Protein AF-A0A8H3XFZ8-F1 (afdb_monomer_lite)

Foldseek 3Di:
DVCCVQVVQDVPSLFVAFPVQWDQDPQQKTWGFAQDDPPPPDDDPPPSRTDIGIGDHDDPPDPDDSNVQVVLVVPDDPPDPDRTSDDDPPPVCPDPDD

Secondary structure (DSSP, 8-state):
-HHHHHS-PPTTGGGG-BGGGEEE-TTS-EEEEE---TT-TT--GGG--PEEEEEPPPPTTS--HHHHHHHHHHTS-TT----BSSPPP-TT------

Radius of gyration: 16.36 Å; chains: 1; bounding box: 46×25×48 Å

Organism: Gigaspora margarita (NCBI:txid4874)

pLDDT: mean 78.81, std 15.23, range [38.22, 95.0]

Sequence (98 aa):
MWCCLLFQPRGGEYYSIKISQFVFTSDGRLRFTKYSQKNDQNSIESDNTGLIIPVPPDFADFQSPIHNFKLYISKRSDDCQSPYLHLRINNKSAYKFF

Structure (mmCIF, N/CA/C/O backbone):
data_AF-A0A8H3XFZ8-F1
#
_entry.id   AF-A0A8H3XFZ8-F1
#
loop_
_atom_site.group_PDB
_atom_site.id
_atom_site.type_symbol
_atom_site.label_atom_id
_atom_site.label_alt_id
_atom_site.label_comp_id
_atom_site.label_asym_id
_atom_site.label_entity_id
_atom_site.label_seq_id
_atom_site.pdbx_PDB_ins_code
_atom_site.Cartn_x
_atom_site.Cartn_y
_atom_site.Cartn_z
_atom_site.occupancy
_atom_site.B_iso_or_equiv
_atom_site.auth_seq_id
_atom_site.auth_comp_id
_atom_site.auth_asym_id
_atom_site.auth_atom_id
_atom_site.pdbx_PDB_model_num
ATOM 1 N N . MET A 1 1 ? -1.066 12.717 -2.308 1.00 63.66 1 MET A N 1
ATOM 2 C CA . MET A 1 1 ? -0.387 13.501 -1.251 1.00 63.66 1 MET A CA 1
ATOM 3 C C . MET A 1 1 ? 0.166 12.615 -0.133 1.00 63.66 1 MET A C 1
ATOM 5 O O . MET A 1 1 ? 1.353 12.714 0.138 1.00 63.66 1 MET A O 1
ATOM 9 N N . TRP A 1 2 ? -0.625 11.702 0.452 1.00 87.44 2 TRP A N 1
ATOM 10 C CA . TRP A 1 2 ? -0.195 10.847 1.577 1.00 87.44 2 TRP A CA 1
ATOM 11 C C . TRP A 1 2 ? 1.108 10.064 1.368 1.00 87.44 2 TRP A C 1
ATOM 13 O O . TRP A 1 2 ? 1.941 10.050 2.267 1.00 87.44 2 TRP A O 1
ATOM 23 N N . CYS A 1 3 ? 1.342 9.477 0.188 1.00 85.81 3 CYS A N 1
ATOM 24 C CA . CYS A 1 3 ? 2.580 8.728 -0.068 1.00 85.81 3 CYS A CA 1
ATOM 25 C C . CYS A 1 3 ? 3.847 9.572 0.118 1.00 85.81 3 CYS A C 1
ATOM 27 O O . CYS A 1 3 ? 4.840 9.068 0.630 1.00 85.81 3 CYS A O 1
ATOM 29 N N . CYS A 1 4 ? 3.812 10.851 -0.275 1.00 83.69 4 CYS A N 1
ATOM 30 C CA . CYS A 1 4 ? 4.962 11.745 -0.149 1.00 83.69 4 CYS A CA 1
ATOM 31 C C . CYS A 1 4 ? 5.257 12.092 1.313 1.00 83.69 4 CYS A C 1
ATOM 33 O O . CYS A 1 4 ? 6.418 12.215 1.685 1.00 83.69 4 CYS A O 1
ATOM 35 N N . LEU A 1 5 ? 4.208 12.218 2.130 1.00 86.50 5 LEU A N 1
ATOM 36 C CA . LEU A 1 5 ? 4.317 12.545 3.552 1.00 86.50 5 LEU A CA 1
ATOM 37 C C . LEU A 1 5 ? 4.762 11.339 4.387 1.00 86.50 5 LEU A C 1
ATOM 39 O O . LEU A 1 5 ? 5.534 11.496 5.324 1.00 86.50 5 LEU A O 1
ATOM 43 N N . LEU A 1 6 ? 4.278 10.141 4.049 1.00 89.31 6 LEU A N 1
ATOM 44 C CA . LEU A 1 6 ? 4.442 8.954 4.890 1.00 89.31 6 LEU A CA 1
ATOM 45 C C . LEU A 1 6 ? 5.629 8.078 4.486 1.00 89.31 6 LEU A C 1
ATOM 47 O O . LEU A 1 6 ? 6.305 7.532 5.350 1.00 89.31 6 LEU A O 1
ATOM 51 N N . PHE A 1 7 ? 5.890 7.918 3.186 1.00 87.94 7 PHE A N 1
ATOM 52 C CA . PHE A 1 7 ? 6.824 6.892 2.695 1.00 87.94 7 PHE A CA 1
ATOM 53 C C . PHE A 1 7 ? 8.179 7.448 2.257 1.00 87.94 7 PHE A C 1
ATOM 55 O O . PHE A 1 7 ? 9.058 6.687 1.849 1.00 87.94 7 PHE A O 1
ATOM 62 N N . GLN A 1 8 ? 8.342 8.773 2.324 1.00 84.38 8 GLN A N 1
ATOM 63 C CA . GLN A 1 8 ? 9.566 9.482 1.950 1.00 84.38 8 GLN A CA 1
ATOM 64 C C . GLN A 1 8 ? 10.119 9.031 0.575 1.00 84.38 8 GLN A C 1
ATOM 66 O O . GLN A 1 8 ? 11.287 8.632 0.478 1.00 84.38 8 GLN A O 1
ATOM 71 N N . PRO A 1 9 ? 9.298 8.999 -0.496 1.00 82.75 9 PRO A N 1
ATOM 72 C CA . PRO A 1 9 ? 9.785 8.655 -1.826 1.00 82.75 9 PRO A CA 1
ATOM 73 C C . PRO A 1 9 ? 10.735 9.751 -2.326 1.00 82.75 9 PRO A C 1
ATOM 75 O O . PRO A 1 9 ? 10.416 10.939 -2.256 1.00 82.75 9 PRO A O 1
ATOM 78 N N . ARG A 1 10 ? 11.901 9.371 -2.854 1.00 79.75 10 ARG A N 1
ATOM 79 C CA . ARG A 1 10 ? 12.796 10.305 -3.557 1.00 79.75 10 ARG A CA 1
ATOM 80 C C . ARG A 1 10 ? 12.288 10.556 -4.980 1.00 79.75 10 ARG A C 1
ATOM 82 O O . ARG A 1 10 ? 11.412 9.848 -5.477 1.00 79.75 10 ARG A O 1
ATOM 89 N N . GLY A 1 11 ? 12.829 11.581 -5.643 1.00 73.00 11 GLY A N 1
ATOM 90 C CA . GLY A 1 11 ? 12.425 11.960 -7.001 1.00 73.00 11 GLY A CA 1
ATOM 91 C C . GLY A 1 11 ? 12.410 10.759 -7.955 1.00 73.00 11 GLY A C 1
ATOM 92 O O . GLY A 1 11 ? 13.436 10.115 -8.152 1.00 73.00 11 GLY A O 1
ATOM 93 N N . GLY A 1 12 ? 11.233 10.444 -8.504 1.00 77.12 12 GLY A N 1
ATOM 94 C CA . GLY A 1 12 ? 11.000 9.290 -9.381 1.00 77.12 12 GLY A CA 1
ATOM 95 C C . GLY A 1 12 ? 10.476 8.029 -8.677 1.00 77.12 12 GLY A C 1
ATOM 96 O O . GLY A 1 12 ? 9.613 7.362 -9.246 1.00 77.12 12 GLY A O 1
ATOM 97 N N . GLU A 1 13 ? 10.890 7.748 -7.432 1.00 82.12 13 GLU A N 1
ATOM 98 C CA . GLU A 1 13 ? 10.454 6.562 -6.657 1.00 82.12 13 GLU A CA 1
ATOM 99 C C . GLU A 1 13 ? 8.936 6.547 -6.437 1.00 82.12 13 GLU A C 1
ATOM 101 O O . GLU A 1 13 ? 8.311 5.495 -6.375 1.00 82.12 13 GLU A O 1
ATOM 106 N N . TYR A 1 14 ? 8.320 7.728 -6.369 1.00 83.69 14 TYR A N 1
ATOM 107 C CA . TYR A 1 14 ? 6.872 7.870 -6.242 1.00 83.69 14 TYR A CA 1
ATOM 108 C C . TYR A 1 14 ? 6.106 7.102 -7.331 1.00 83.69 14 TYR A C 1
ATOM 110 O O . TYR A 1 14 ? 5.103 6.461 -7.040 1.00 83.69 14 TYR A O 1
ATOM 118 N N . TYR A 1 15 ? 6.592 7.106 -8.576 1.00 83.94 15 TYR A N 1
ATOM 119 C CA . TYR A 1 15 ? 5.913 6.440 -9.693 1.00 83.94 15 TYR A CA 1
ATOM 120 C C . TYR A 1 15 ? 6.123 4.924 -9.727 1.00 83.94 15 TYR A C 1
ATOM 122 O O . TYR A 1 15 ? 5.399 4.238 -10.445 1.00 83.94 15 TYR A O 1
ATOM 130 N N . SER A 1 16 ? 7.100 4.402 -8.983 1.00 85.44 16 SER A N 1
ATOM 131 C CA . SER A 1 16 ? 7.421 2.974 -8.944 1.00 85.44 16 SER A CA 1
ATOM 132 C C . SER A 1 16 ? 6.821 2.245 -7.741 1.00 85.44 16 SER A C 1
ATOM 134 O O . SER A 1 16 ? 6.982 1.029 -7.641 1.00 85.44 16 SER A O 1
ATOM 136 N N . ILE A 1 17 ? 6.085 2.947 -6.871 1.00 88.81 17 ILE A N 1
ATOM 137 C CA . ILE A 1 17 ? 5.335 2.337 -5.769 1.00 88.81 17 ILE A CA 1
ATOM 138 C C . ILE A 1 17 ? 4.316 1.341 -6.334 1.00 88.81 17 ILE A C 1
ATOM 140 O O . ILE A 1 17 ? 3.526 1.690 -7.208 1.00 88.81 17 ILE A O 1
ATOM 144 N N . LYS A 1 18 ? 4.302 0.117 -5.808 1.00 90.94 18 LYS A N 1
ATOM 145 C CA . LYS A 1 18 ? 3.380 -0.974 -6.144 1.00 90.94 18 LYS A CA 1
ATOM 146 C C . LYS A 1 18 ? 2.320 -1.157 -5.061 1.00 90.94 18 LYS A C 1
ATOM 148 O O . LYS A 1 18 ? 2.586 -0.940 -3.882 1.00 90.94 18 LYS A O 1
ATOM 153 N N . ILE A 1 19 ? 1.131 -1.619 -5.447 1.00 91.56 19 ILE A N 1
ATOM 154 C CA . ILE A 1 19 ? 0.037 -1.923 -4.503 1.00 91.56 19 ILE A CA 1
ATOM 155 C C . ILE A 1 19 ? 0.435 -3.055 -3.551 1.00 91.56 19 ILE A C 1
ATOM 157 O O . ILE A 1 19 ? 0.124 -2.993 -2.369 1.00 91.56 19 ILE A O 1
ATOM 161 N N . SER A 1 20 ? 1.191 -4.046 -4.035 1.00 91.56 20 SER A N 1
ATOM 162 C CA . SER A 1 20 ? 1.673 -5.170 -3.221 1.00 91.56 20 SER A CA 1
ATOM 163 C C . SER A 1 20 ? 2.582 -4.755 -2.058 1.00 91.56 20 SER A C 1
ATOM 165 O O . SER A 1 20 ? 2.816 -5.551 -1.156 1.00 91.56 20 SER A O 1
ATOM 167 N N . GLN A 1 21 ? 3.090 -3.518 -2.056 1.00 92.00 21 GLN A N 1
ATOM 168 C CA . GLN A 1 21 ? 3.868 -2.967 -0.945 1.00 92.00 21 GLN A CA 1
ATOM 169 C C . GLN A 1 21 ? 2.989 -2.510 0.229 1.00 92.00 21 GLN A C 1
ATOM 171 O O . GLN A 1 21 ? 3.534 -2.191 1.281 1.00 92.00 21 GLN A O 1
ATOM 176 N N . PHE A 1 22 ? 1.661 -2.458 0.067 1.00 94.12 22 PHE A N 1
ATOM 177 C CA . PHE A 1 22 ? 0.704 -2.069 1.102 1.00 94.12 22 PHE A CA 1
ATOM 178 C C . PHE A 1 22 ? 0.122 -3.311 1.778 1.00 94.12 22 PHE A C 1
ATOM 180 O O . PHE A 1 22 ? -0.675 -4.033 1.182 1.00 94.12 22 PHE A O 1
ATOM 187 N N . VAL A 1 23 ? 0.466 -3.528 3.046 1.00 95.00 23 VAL A N 1
ATOM 188 C CA . VAL A 1 23 ? -0.116 -4.594 3.869 1.00 95.00 23 VAL A CA 1
ATOM 189 C C . VAL A 1 23 ? -1.007 -3.967 4.934 1.00 95.00 23 VAL A C 1
ATOM 191 O O . VAL A 1 23 ? -0.522 -3.412 5.922 1.00 95.00 23 VAL A O 1
ATOM 194 N N . PHE A 1 24 ? -2.320 -4.041 4.722 1.00 94.19 24 PHE A N 1
ATOM 195 C CA . PHE A 1 24 ? -3.311 -3.636 5.717 1.00 94.19 24 PHE A CA 1
ATOM 196 C C . PHE A 1 24 ? -3.492 -4.754 6.741 1.00 94.19 24 PHE A C 1
ATOM 198 O O . PHE A 1 24 ? -3.780 -5.893 6.378 1.00 94.19 24 PHE A O 1
ATOM 205 N N . THR A 1 25 ? -3.324 -4.435 8.017 1.00 93.00 25 THR A N 1
ATOM 206 C CA . THR A 1 25 ? -3.429 -5.398 9.116 1.00 93.00 25 THR A CA 1
ATOM 207 C C . THR A 1 25 ? -4.813 -5.341 9.769 1.00 93.00 25 THR A C 1
ATOM 209 O O . THR A 1 25 ? -5.554 -4.365 9.628 1.00 93.00 25 THR A O 1
ATOM 212 N N . SER A 1 26 ? -5.191 -6.412 10.472 1.00 91.38 26 SER A N 1
ATOM 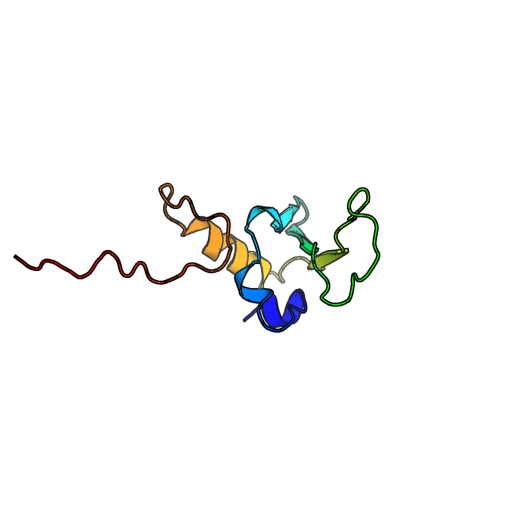213 C CA . SER A 1 26 ? -6.506 -6.545 11.121 1.00 91.38 26 SER A CA 1
ATOM 214 C C . SER A 1 26 ? -6.736 -5.539 12.254 1.00 91.38 26 SER A C 1
ATOM 216 O O . SER A 1 26 ? -7.874 -5.171 12.516 1.00 91.38 26 SER A O 1
ATOM 218 N N . ASP A 1 27 ? -5.665 -5.040 12.873 1.00 90.31 27 ASP A N 1
ATOM 219 C CA . ASP A 1 27 ? -5.676 -3.968 13.879 1.00 90.31 27 ASP A CA 1
ATOM 220 C C . ASP A 1 27 ? -5.869 -2.560 13.275 1.00 90.31 27 ASP A C 1
ATOM 222 O O . ASP A 1 27 ? -5.724 -1.554 13.968 1.00 90.31 27 ASP A 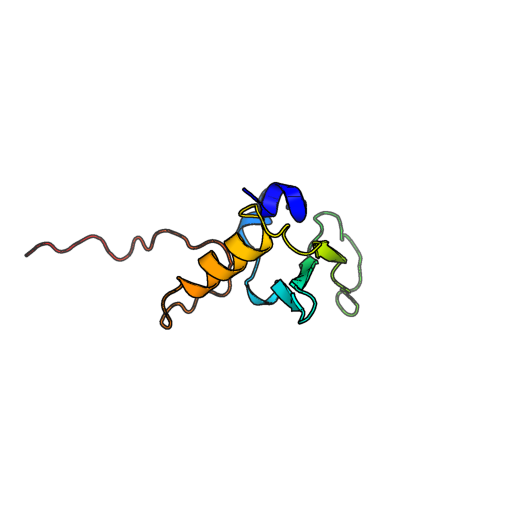O 1
ATOM 226 N N . GLY A 1 28 ? -6.167 -2.473 11.976 1.00 89.38 28 GLY A N 1
ATOM 227 C CA . GLY A 1 28 ? -6.446 -1.219 11.284 1.00 89.38 28 GLY A CA 1
ATOM 228 C C . GLY A 1 28 ? -5.205 -0.434 10.863 1.00 89.38 28 GLY A C 1
ATOM 229 O O . GLY A 1 28 ? -5.359 0.649 10.305 1.00 89.38 28 GLY A O 1
ATOM 230 N N . ARG A 1 29 ? -3.994 -0.962 11.085 1.00 93.06 29 ARG A N 1
ATOM 231 C CA . ARG A 1 29 ? -2.731 -0.337 10.664 1.00 93.06 29 ARG A CA 1
ATOM 232 C C . ARG A 1 29 ? -2.397 -0.640 9.202 1.00 93.06 29 ARG A C 1
ATOM 234 O O . ARG A 1 29 ? -2.998 -1.495 8.546 1.00 93.06 29 ARG A O 1
ATOM 241 N N . LEU A 1 30 ? -1.397 0.072 8.691 1.00 94.81 30 LEU A N 1
ATOM 242 C CA . LEU A 1 30 ? -0.777 -0.201 7.399 1.00 94.81 30 LEU A CA 1
ATOM 243 C C . LEU A 1 30 ? 0.729 -0.393 7.594 1.00 94.81 30 LEU A C 1
ATOM 245 O O . LEU A 1 30 ? 1.395 0.418 8.232 1.00 94.81 30 LEU A O 1
ATOM 249 N N . ARG A 1 31 ? 1.277 -1.457 7.011 1.00 94.50 31 ARG A N 1
ATOM 250 C CA . ARG A 1 31 ? 2.718 -1.656 6.849 1.00 94.50 31 ARG A CA 1
ATOM 251 C C . ARG A 1 31 ? 3.068 -1.444 5.386 1.00 94.50 31 ARG A C 1
ATOM 253 O O . ARG A 1 31 ? 2.572 -2.170 4.526 1.00 94.5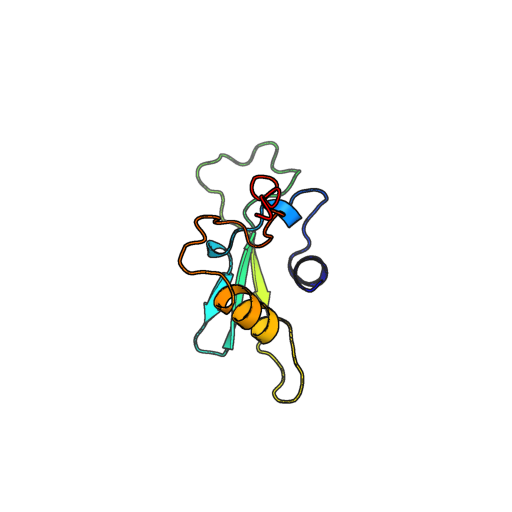0 31 ARG A O 1
ATOM 260 N N . PHE A 1 32 ? 3.895 -0.442 5.112 1.00 92.50 32 PHE A N 1
ATOM 261 C CA . PHE A 1 32 ? 4.400 -0.178 3.772 1.00 92.50 32 PHE A CA 1
ATOM 262 C C . PHE A 1 32 ? 5.851 -0.645 3.648 1.00 92.50 32 PHE A C 1
ATOM 264 O O . PHE A 1 32 ? 6.705 -0.169 4.393 1.00 92.50 32 PHE A O 1
ATOM 271 N N . THR A 1 33 ? 6.149 -1.542 2.708 1.00 91.12 33 THR A N 1
ATOM 272 C CA . THR A 1 33 ? 7.519 -2.041 2.491 1.00 91.12 33 THR A CA 1
ATOM 273 C C . THR A 1 33 ? 8.213 -1.258 1.381 1.00 91.12 33 THR A C 1
ATOM 275 O O . THR A 1 33 ? 7.815 -1.340 0.220 1.00 91.12 33 THR A O 1
ATOM 278 N N . LYS A 1 34 ? 9.282 -0.526 1.702 1.00 87.06 34 LYS A N 1
ATOM 279 C CA . LYS A 1 34 ? 10.089 0.255 0.753 1.00 87.06 34 LYS A CA 1
ATOM 280 C C . LYS A 1 34 ? 11.363 -0.506 0.358 1.00 87.06 34 LYS A C 1
ATOM 282 O O . LYS A 1 34 ? 12.249 -0.678 1.181 1.00 87.06 34 LYS A O 1
ATOM 287 N N . TYR A 1 35 ? 11.475 -0.905 -0.911 1.00 77.62 35 TYR A N 1
ATOM 288 C CA . TYR A 1 35 ? 12.583 -1.745 -1.410 1.00 77.62 35 TYR A CA 1
ATOM 289 C C . TYR A 1 35 ? 13.775 -1.002 -2.034 1.00 77.62 35 TYR A C 1
ATOM 291 O O . TYR A 1 35 ? 14.790 -1.628 -2.307 1.00 77.62 35 TYR A O 1
ATOM 299 N N . SER A 1 36 ? 13.652 0.291 -2.348 1.00 66.06 36 SER A N 1
ATOM 300 C CA . SER A 1 36 ? 14.694 1.026 -3.078 1.00 66.06 36 SER A CA 1
ATOM 301 C C . SER A 1 36 ? 15.130 2.255 -2.297 1.00 66.06 36 SER A C 1
ATOM 303 O O . SER A 1 36 ? 14.291 3.085 -1.928 1.00 66.06 36 SER A O 1
ATOM 305 N N . GLN A 1 37 ? 16.436 2.383 -2.069 1.00 62.25 37 GLN A N 1
ATOM 306 C CA . GLN A 1 37 ? 17.070 3.638 -1.709 1.00 62.25 37 GLN A CA 1
ATOM 307 C C . GLN A 1 37 ? 18.158 3.949 -2.742 1.00 62.25 37 GLN A C 1
ATOM 309 O O . GLN A 1 37 ? 19.015 3.131 -3.048 1.00 62.25 37 GLN A O 1
ATOM 314 N N . LYS A 1 38 ? 18.152 5.172 -3.287 1.00 56.88 38 LYS A N 1
ATOM 315 C CA . LYS A 1 38 ? 19.110 5.635 -4.320 1.00 56.88 38 LYS A CA 1
ATOM 316 C C . LYS A 1 38 ? 20.611 5.449 -3.977 1.00 56.88 38 LYS A C 1
ATOM 318 O O . LYS A 1 38 ? 21.443 5.632 -4.856 1.00 56.88 38 LYS A O 1
ATOM 323 N N . ASN A 1 39 ? 20.955 5.094 -2.736 1.00 58.09 39 ASN A N 1
ATOM 324 C CA . ASN A 1 39 ? 22.334 4.924 -2.273 1.00 58.09 39 ASN A CA 1
ATOM 325 C C . ASN A 1 39 ? 22.694 3.467 -1.923 1.00 58.09 39 ASN A C 1
ATOM 327 O O . ASN A 1 39 ? 23.707 3.259 -1.265 1.00 58.09 39 ASN A O 1
ATOM 331 N N . ASP A 1 40 ? 21.941 2.466 -2.387 1.00 58.66 40 ASP A N 1
ATOM 332 C CA . ASP A 1 40 ? 22.297 1.042 -2.232 1.00 58.66 40 ASP A CA 1
ATOM 333 C C . ASP A 1 40 ? 23.461 0.623 -3.167 1.00 58.66 40 ASP A C 1
ATOM 335 O O . ASP A 1 40 ? 23.456 -0.449 -3.769 1.00 58.66 40 ASP A O 1
ATOM 339 N N . GLN A 1 41 ? 24.479 1.479 -3.325 1.00 54.31 41 GLN A N 1
ATOM 340 C CA . GLN A 1 41 ? 25.717 1.172 -4.045 1.00 54.31 41 GLN A CA 1
ATOM 341 C C . GLN A 1 41 ? 26.561 0.197 -3.202 1.00 54.31 41 GLN A C 1
ATOM 343 O O . GLN A 1 41 ? 27.466 0.643 -2.504 1.00 54.31 41 GLN A O 1
ATOM 348 N N . ASN A 1 42 ? 26.215 -1.099 -3.263 1.00 49.16 42 ASN A N 1
ATOM 349 C CA . ASN A 1 42 ? 26.905 -2.309 -2.752 1.00 49.16 42 ASN A CA 1
ATOM 350 C C . ASN A 1 42 ? 26.116 -3.206 -1.778 1.00 49.16 42 ASN A C 1
ATOM 352 O O . ASN A 1 42 ? 26.694 -4.156 -1.247 1.00 49.16 42 ASN A O 1
ATOM 356 N N . SER A 1 43 ? 24.816 -3.006 -1.559 1.00 45.91 43 SER A N 1
ATOM 357 C CA . SER A 1 43 ? 24.045 -4.047 -0.862 1.00 45.91 43 SER A CA 1
ATOM 358 C C . SER A 1 43 ? 23.834 -5.232 -1.805 1.00 45.91 43 SER A C 1
ATOM 360 O O . SER A 1 43 ? 23.207 -5.097 -2.852 1.00 45.91 43 SER A O 1
ATOM 362 N N . ILE A 1 44 ? 24.414 -6.380 -1.449 1.00 48.50 44 ILE A N 1
ATOM 363 C CA . ILE A 1 44 ? 24.277 -7.655 -2.159 1.00 48.50 44 ILE A CA 1
ATOM 364 C C . ILE A 1 44 ? 22.776 -7.934 -2.341 1.00 48.50 44 ILE A C 1
ATOM 366 O O . ILE A 1 44 ? 22.025 -7.969 -1.367 1.00 48.50 44 ILE A O 1
ATOM 370 N N . GLU A 1 45 ? 22.336 -8.108 -3.590 1.00 51.62 45 GLU A N 1
ATOM 371 C CA . GLU A 1 45 ? 20.917 -8.215 -3.977 1.00 51.62 45 GLU A CA 1
ATOM 372 C C . GLU A 1 45 ? 20.154 -9.374 -3.302 1.00 51.62 45 GLU A C 1
ATOM 374 O O . GLU A 1 45 ? 18.926 -9.422 -3.381 1.00 51.62 45 GLU A O 1
ATOM 379 N N . SER A 1 46 ? 20.845 -10.296 -2.620 1.00 49.78 46 SER A N 1
ATOM 380 C CA . SER A 1 46 ? 20.243 -11.472 -1.985 1.00 49.78 46 SER A CA 1
ATOM 381 C C . SER A 1 46 ? 19.454 -11.170 -0.706 1.00 49.78 46 SER A C 1
ATOM 383 O O . SER A 1 46 ? 18.532 -11.919 -0.403 1.00 49.78 46 SER A O 1
ATOM 385 N N . ASP A 1 47 ? 19.754 -10.067 -0.006 1.00 52.94 47 ASP A N 1
ATOM 386 C CA . ASP A 1 47 ? 19.176 -9.741 1.312 1.00 52.94 47 ASP A CA 1
ATOM 387 C C . ASP A 1 47 ? 18.503 -8.360 1.343 1.00 52.94 47 ASP A C 1
ATOM 389 O O . ASP A 1 47 ? 18.566 -7.646 2.349 1.00 52.94 47 ASP A O 1
ATOM 393 N N . ASN A 1 48 ? 17.853 -7.948 0.246 1.00 55.66 48 ASN A N 1
ATOM 394 C CA . ASN A 1 48 ? 17.113 -6.683 0.205 1.00 55.66 48 ASN A CA 1
ATOM 395 C C . ASN A 1 48 ? 15.855 -6.747 1.100 1.00 55.66 48 ASN A C 1
ATOM 397 O O . ASN A 1 48 ? 14.716 -6.929 0.657 1.00 55.66 48 ASN A O 1
ATOM 401 N N . THR A 1 49 ? 16.087 -6.619 2.402 1.00 63.75 49 THR A N 1
ATOM 402 C CA . THR A 1 49 ? 15.097 -6.497 3.464 1.00 63.75 49 THR A CA 1
ATOM 403 C C . THR A 1 49 ? 14.514 -5.090 3.392 1.00 63.75 49 THR A C 1
ATOM 405 O O . THR A 1 49 ? 14.962 -4.163 4.059 1.00 63.75 49 THR A O 1
ATOM 408 N N . GLY A 1 50 ? 13.531 -4.906 2.507 1.00 75.31 50 GLY A N 1
ATOM 409 C CA . GLY A 1 50 ? 12.877 -3.613 2.318 1.00 75.31 50 GLY A CA 1
ATOM 410 C C . GLY A 1 50 ? 12.465 -2.974 3.653 1.00 75.31 50 GLY A C 1
ATOM 411 O O . GLY A 1 50 ? 11.935 -3.641 4.543 1.00 75.31 50 GLY A O 1
ATOM 412 N N . LEU A 1 51 ? 12.690 -1.667 3.788 1.00 86.00 51 LEU A N 1
ATOM 413 C CA . LEU A 1 51 ? 12.359 -0.903 4.989 1.00 86.00 51 LEU A CA 1
ATOM 414 C C . LEU A 1 51 ? 10.844 -0.914 5.214 1.00 86.00 51 LEU A C 1
ATOM 416 O O . LEU A 1 51 ? 10.086 -0.404 4.386 1.00 86.00 51 LEU A O 1
ATOM 420 N N . ILE A 1 52 ? 10.400 -1.450 6.350 1.00 89.62 52 ILE A N 1
ATOM 421 C CA . ILE A 1 52 ? 8.987 -1.432 6.737 1.00 89.62 52 ILE A CA 1
ATOM 422 C C . ILE A 1 52 ? 8.678 -0.106 7.432 1.00 89.62 52 ILE A C 1
ATOM 424 O O . ILE A 1 52 ? 9.209 0.194 8.499 1.00 89.62 52 ILE A O 1
ATOM 428 N N . ILE A 1 53 ? 7.773 0.666 6.841 1.00 90.94 53 ILE A N 1
ATOM 429 C CA . ILE A 1 53 ? 7.260 1.921 7.385 1.00 90.94 53 ILE A CA 1
ATOM 430 C C . ILE A 1 53 ? 5.861 1.651 7.959 1.00 90.94 53 ILE A C 1
ATOM 432 O O . ILE A 1 53 ? 4.928 1.388 7.190 1.00 90.94 53 ILE A O 1
ATOM 436 N N . PRO A 1 54 ? 5.685 1.678 9.293 1.00 93.06 54 PRO A N 1
ATOM 437 C CA . PRO A 1 54 ? 4.374 1.531 9.906 1.00 93.06 54 PRO A CA 1
ATOM 438 C C . PRO A 1 54 ? 3.583 2.842 9.820 1.00 93.06 54 PRO A C 1
ATOM 440 O O . PRO A 1 54 ? 4.097 3.918 10.116 1.00 93.06 54 PRO A O 1
ATOM 443 N N . VAL A 1 55 ? 2.306 2.740 9.467 1.00 93.19 55 VAL A N 1
ATOM 444 C CA . VAL A 1 55 ? 1.326 3.827 9.530 1.00 93.19 55 VAL A CA 1
ATOM 445 C C . VAL A 1 55 ? 0.280 3.445 10.583 1.00 93.19 55 VAL A C 1
ATOM 447 O O . VAL A 1 55 ? -0.291 2.348 10.495 1.00 93.19 55 VAL A O 1
ATOM 450 N N . PRO A 1 56 ? 0.055 4.293 11.605 1.00 91.94 56 PRO A N 1
ATOM 451 C CA . PRO A 1 56 ? -0.921 4.018 12.654 1.00 91.94 56 PRO A CA 1
ATOM 452 C C . PRO A 1 56 ? -2.349 3.989 12.089 1.00 91.94 56 PRO A C 1
ATOM 454 O O . PRO A 1 56 ? -2.570 4.503 10.991 1.00 91.94 56 PRO A O 1
ATOM 457 N N . PRO A 1 57 ? -3.316 3.404 12.821 1.00 91.50 57 PRO A N 1
ATOM 458 C CA . PRO A 1 57 ? -4.710 3.411 12.405 1.00 91.50 57 PRO A CA 1
ATOM 459 C C . PRO A 1 57 ? -5.220 4.841 12.237 1.00 91.50 57 PRO A C 1
ATOM 461 O O . PRO A 1 57 ? -4.766 5.763 12.919 1.00 91.50 57 PRO A O 1
ATOM 464 N N . ASP A 1 58 ? -6.189 5.003 11.347 1.00 90.69 58 ASP A N 1
ATOM 465 C CA . ASP A 1 58 ? -6.904 6.262 11.192 1.00 90.69 58 ASP A CA 1
ATOM 466 C C . ASP A 1 58 ? -7.681 6.613 12.475 1.00 90.69 58 ASP A C 1
ATOM 468 O O . ASP A 1 58 ? -8.194 5.730 13.167 1.00 90.69 58 ASP A O 1
ATOM 472 N N . PHE A 1 59 ? -7.794 7.909 12.780 1.00 86.62 59 PHE A N 1
ATOM 473 C CA . PHE A 1 59 ? -8.682 8.383 13.842 1.00 86.62 59 PHE A CA 1
ATOM 474 C C . PHE A 1 59 ? -10.142 8.281 13.384 1.00 86.62 59 PHE A C 1
ATOM 476 O O . PHE A 1 59 ? -10.440 8.550 12.223 1.00 86.62 59 PHE A O 1
ATOM 483 N N . ALA A 1 60 ? -11.050 7.919 14.295 1.00 78.62 60 ALA A N 1
ATOM 484 C CA . ALA A 1 60 ? -12.445 7.603 13.967 1.00 78.62 60 ALA A CA 1
ATOM 485 C C . ALA A 1 60 ? -13.199 8.737 13.242 1.00 78.62 60 ALA A C 1
ATOM 487 O O . ALA A 1 60 ? -14.047 8.462 12.397 1.00 78.62 60 ALA A O 1
ATOM 488 N N . ASP A 1 61 ? -12.846 9.993 13.526 1.00 78.31 61 ASP A N 1
ATOM 489 C CA . ASP A 1 61 ? -13.592 11.168 13.059 1.00 78.31 61 ASP A CA 1
ATOM 490 C C . ASP A 1 61 ? -12.981 11.849 11.823 1.00 78.31 61 ASP A C 1
ATOM 492 O O . ASP A 1 61 ? -13.525 12.833 11.320 1.00 78.31 61 ASP A O 1
ATOM 496 N N . PHE A 1 62 ? -11.849 11.351 11.311 1.00 76.62 62 PHE A N 1
ATOM 497 C CA . PHE A 1 62 ? -11.115 12.005 10.227 1.00 76.62 62 PHE A CA 1
ATOM 498 C C . PHE A 1 62 ? -10.810 11.052 9.074 1.00 76.62 62 PHE A C 1
ATOM 500 O O . PHE A 1 62 ? -10.360 9.923 9.257 1.00 76.62 62 PHE A O 1
ATOM 507 N N . GLN A 1 63 ? -10.997 11.538 7.843 1.00 73.94 63 GLN A N 1
ATOM 508 C CA . GLN A 1 63 ? -10.548 10.824 6.648 1.00 73.94 63 GLN A CA 1
ATOM 509 C C . GLN A 1 63 ? -9.021 10.878 6.554 1.00 73.94 63 GLN A C 1
ATOM 511 O O . GLN A 1 63 ? -8.419 11.799 5.998 1.00 73.94 63 GLN A O 1
ATOM 516 N N . SER A 1 64 ? -8.403 9.853 7.118 1.00 84.56 64 SER A N 1
ATOM 517 C CA . SER A 1 64 ? -6.967 9.715 7.300 1.00 84.56 64 SER A CA 1
ATOM 518 C C . SER A 1 64 ? -6.350 8.834 6.188 1.00 84.56 64 SER A C 1
ATOM 520 O O . SER A 1 64 ? -7.041 8.405 5.249 1.00 84.56 64 SER A O 1
ATOM 522 N N . PRO A 1 65 ? -5.014 8.687 6.134 1.00 89.50 65 PRO A N 1
ATOM 523 C CA . PRO A 1 65 ? -4.334 8.030 5.019 1.00 89.50 65 PRO A CA 1
ATOM 524 C C . PRO A 1 65 ? -4.796 6.600 4.718 1.00 89.50 65 PRO A C 1
ATOM 526 O O 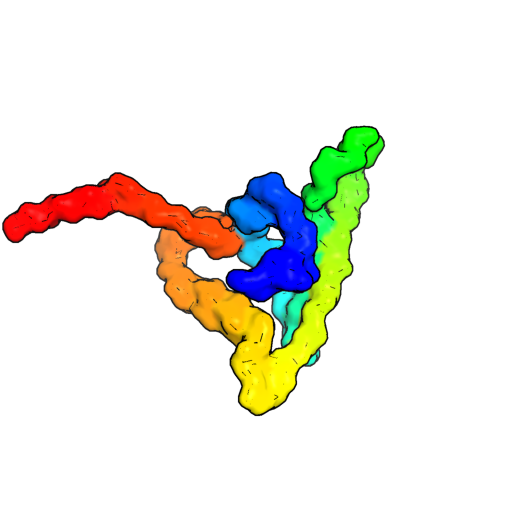. PRO A 1 65 ? -4.861 6.245 3.540 1.00 89.50 65 PRO A O 1
ATOM 529 N N . ILE A 1 66 ? -5.130 5.777 5.717 1.00 92.69 66 ILE A N 1
ATOM 530 C CA . ILE A 1 66 ? -5.457 4.362 5.484 1.00 92.69 66 ILE A CA 1
ATOM 531 C C . ILE A 1 66 ? -6.778 4.227 4.725 1.00 92.69 66 ILE A C 1
ATOM 533 O O . ILE A 1 66 ? -6.844 3.485 3.743 1.00 92.69 66 ILE A O 1
ATOM 537 N N . HIS A 1 67 ? -7.800 4.983 5.117 1.00 91.69 67 HIS A N 1
ATOM 538 C CA . HIS A 1 67 ? -9.090 5.071 4.447 1.00 91.69 67 HIS A CA 1
ATOM 539 C C . HIS A 1 67 ? -8.906 5.492 2.991 1.00 91.69 67 HIS A C 1
ATOM 541 O O . HIS A 1 67 ? -9.398 4.825 2.081 1.00 91.69 67 HIS A O 1
ATOM 547 N N . ASN A 1 68 ? -8.122 6.548 2.761 1.00 91.44 68 ASN A N 1
ATOM 548 C CA . ASN A 1 68 ? -7.850 7.055 1.420 1.00 91.44 68 ASN A CA 1
ATOM 549 C C . ASN A 1 68 ? -7.128 6.024 0.540 1.00 91.44 68 ASN A C 1
ATOM 551 O O . ASN A 1 68 ? -7.470 5.881 -0.634 1.00 91.44 68 ASN A O 1
ATOM 555 N N . PHE A 1 69 ? -6.162 5.278 1.085 1.00 92.38 69 PHE A N 1
ATOM 556 C CA . PHE A 1 69 ? -5.485 4.219 0.335 1.00 92.38 69 PHE A CA 1
ATOM 557 C C . PHE A 1 69 ? -6.418 3.061 -0.004 1.00 92.38 69 PHE A C 1
ATOM 559 O O . PHE A 1 69 ? -6.457 2.645 -1.161 1.00 92.38 69 PHE A O 1
ATOM 566 N N . LYS A 1 70 ? -7.200 2.571 0.965 1.00 91.88 70 LYS A N 1
ATOM 567 C CA . LYS A 1 70 ? -8.182 1.502 0.731 1.00 91.88 70 LYS A CA 1
ATOM 568 C C . LYS A 1 70 ? -9.201 1.911 -0.328 1.00 91.88 70 LYS A C 1
ATOM 570 O O . LYS A 1 70 ? -9.419 1.158 -1.270 1.00 91.88 70 LYS A O 1
ATOM 575 N N . LEU A 1 71 ? -9.755 3.119 -0.215 1.00 91.69 71 LEU A N 1
ATOM 576 C CA . LEU A 1 71 ? -10.729 3.660 -1.162 1.00 91.69 71 LEU A CA 1
ATOM 577 C C . LEU A 1 71 ? -10.142 3.836 -2.564 1.00 91.69 71 LEU A C 1
ATOM 579 O O . LEU A 1 71 ? -10.807 3.569 -3.560 1.00 91.69 71 LEU A O 1
ATOM 583 N N . TYR A 1 72 ? -8.897 4.301 -2.666 1.00 90.75 72 TYR A N 1
ATOM 584 C CA . TYR A 1 72 ? -8.240 4.446 -3.960 1.00 90.75 72 TYR A CA 1
ATOM 585 C C . TYR A 1 72 ? -7.986 3.086 -4.621 1.00 90.75 72 TYR A C 1
ATOM 587 O O . TYR A 1 72 ? -8.222 2.936 -5.817 1.00 90.75 72 TYR A O 1
ATOM 595 N N . ILE A 1 73 ? -7.528 2.094 -3.850 1.00 90.44 73 ILE A N 1
ATOM 596 C CA . ILE A 1 73 ? -7.269 0.739 -4.349 1.00 90.44 73 ILE A CA 1
ATOM 597 C C . ILE A 1 73 ? -8.580 0.044 -4.743 1.00 90.44 73 ILE A C 1
ATOM 599 O O . ILE A 1 73 ? -8.616 -0.582 -5.797 1.00 90.44 73 ILE A O 1
ATOM 603 N N . SER A 1 74 ? -9.660 0.201 -3.969 1.00 90.19 74 SER A N 1
ATOM 604 C CA . SER A 1 74 ? -10.959 -0.422 -4.267 1.00 90.19 74 SER A CA 1
ATOM 605 C C . SER A 1 74 ? -11.673 0.175 -5.479 1.00 90.19 74 SER A C 1
ATOM 607 O O . SER A 1 74 ? -12.506 -0.484 -6.085 1.00 90.19 74 SER A O 1
ATOM 609 N N . LYS A 1 75 ? -11.357 1.420 -5.849 1.00 89.50 75 LYS A N 1
ATOM 610 C CA . LYS A 1 75 ? -11.904 2.079 -7.044 1.00 89.50 75 LYS A CA 1
ATOM 611 C C . LYS A 1 75 ? -11.205 1.678 -8.343 1.00 89.50 75 LYS A C 1
ATOM 613 O O . LYS A 1 75 ? -11.565 2.185 -9.406 1.00 89.50 75 LYS A O 1
ATOM 618 N N . ARG A 1 76 ? -10.170 0.840 -8.284 1.00 86.06 76 ARG A N 1
ATOM 619 C CA . ARG A 1 76 ? -9.497 0.359 -9.493 1.00 86.06 76 ARG A CA 1
ATOM 620 C C . ARG A 1 76 ? -10.410 -0.637 -10.197 1.00 86.06 76 ARG A C 1
ATOM 622 O O . ARG A 1 76 ? -11.031 -1.459 -9.541 1.00 86.06 76 ARG A O 1
ATOM 629 N N . SER A 1 77 ? -10.471 -0.544 -11.525 1.00 82.38 77 SER A N 1
ATOM 630 C CA . SER A 1 77 ? -11.167 -1.550 -12.332 1.00 82.38 77 SER A CA 1
ATOM 631 C C . SER A 1 77 ? -10.526 -2.921 -12.121 1.00 82.38 77 SER A C 1
ATOM 633 O O . SER A 1 77 ? -9.296 -3.005 -12.066 1.00 82.38 77 SER A O 1
ATOM 635 N N . ASP A 1 78 ? -11.341 -3.971 -12.076 1.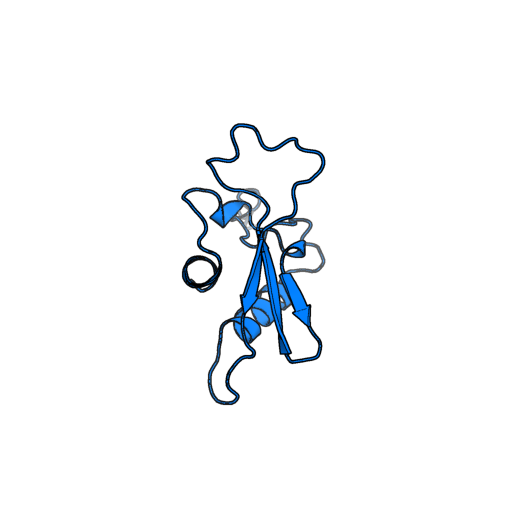00 77.81 78 ASP A N 1
ATOM 636 C CA . ASP A 1 78 ? -10.879 -5.361 -11.995 1.00 77.81 78 ASP A CA 1
ATOM 637 C C . ASP A 1 78 ? -10.003 -5.740 -13.204 1.00 77.81 78 ASP A C 1
ATOM 639 O O . ASP A 1 78 ? -9.065 -6.527 -13.086 1.00 77.81 78 ASP A O 1
ATOM 643 N N . ASP A 1 79 ? -10.213 -5.081 -14.349 1.00 81.56 79 ASP A N 1
ATOM 644 C CA . ASP A 1 79 ? -9.409 -5.264 -15.563 1.00 81.56 79 ASP A CA 1
ATOM 645 C C . ASP A 1 79 ? -8.045 -4.546 -15.507 1.00 81.56 79 ASP A C 1
ATOM 647 O O . ASP A 1 79 ? -7.237 -4.617 -16.442 1.00 81.56 79 ASP A O 1
ATOM 651 N N . CYS A 1 80 ? -7.756 -3.802 -14.434 1.00 79.31 80 CYS A N 1
ATOM 652 C CA . CYS A 1 80 ? -6.526 -3.031 -14.304 1.00 79.31 80 CYS A CA 1
ATOM 653 C C . CYS A 1 80 ? -5.319 -3.929 -13.994 1.00 79.31 80 CYS A C 1
ATOM 655 O O . CYS A 1 80 ? -5.013 -4.223 -12.844 1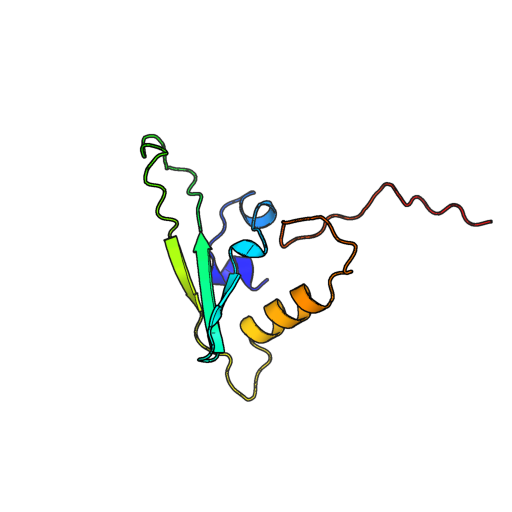.00 79.31 80 CYS A O 1
ATOM 657 N N . GLN A 1 81 ? -4.538 -4.255 -15.024 1.00 81.12 81 GLN A N 1
ATOM 658 C CA . GLN A 1 81 ? -3.322 -5.077 -14.899 1.00 81.12 81 GLN A CA 1
ATOM 659 C C . GLN A 1 81 ? -2.099 -4.331 -14.326 1.00 81.12 81 GLN A C 1
ATOM 661 O O . GLN A 1 81 ? -1.011 -4.896 -14.228 1.00 81.12 81 GLN A O 1
ATOM 666 N N . SER A 1 82 ? -2.220 -3.040 -13.990 1.00 86.50 82 SER A N 1
ATOM 667 C CA . SER A 1 82 ? -1.066 -2.252 -13.537 1.00 86.50 82 SER A CA 1
ATOM 668 C C . SER A 1 82 ? -0.749 -2.528 -12.062 1.00 86.50 82 SER A C 1
ATOM 670 O O . SER A 1 82 ? -1.579 -2.210 -11.205 1.00 86.50 82 SER A O 1
ATOM 672 N N . PRO A 1 83 ? 0.469 -3.004 -11.730 1.00 88.19 83 PRO A N 1
ATOM 673 C CA . PRO A 1 83 ? 0.860 -3.268 -10.346 1.00 88.19 83 PRO A CA 1
ATOM 674 C C . PRO A 1 83 ? 1.176 -1.987 -9.558 1.00 88.19 83 PRO A C 1
ATOM 676 O O . PRO A 1 83 ? 1.297 -2.027 -8.333 1.00 88.19 83 PRO A O 1
ATOM 679 N N . TYR A 1 84 ? 1.353 -0.855 -10.245 1.00 90.00 84 TYR A N 1
ATOM 680 C CA . TYR A 1 84 ? 1.786 0.408 -9.651 1.00 90.00 84 TYR A CA 1
ATOM 681 C C . TYR A 1 84 ? 0.632 1.148 -8.993 1.00 90.00 84 TYR A C 1
ATOM 683 O O . TYR A 1 84 ? -0.457 1.208 -9.548 1.00 90.00 84 TYR A O 1
ATOM 691 N N . LEU A 1 85 ? 0.866 1.789 -7.851 1.00 88.25 85 LEU A N 1
ATOM 692 C CA . LEU A 1 85 ? -0.135 2.593 -7.166 1.00 88.25 85 LEU A CA 1
ATOM 693 C C . LEU A 1 85 ? -0.647 3.714 -8.076 1.00 88.25 85 LEU A C 1
ATOM 695 O O . LEU A 1 85 ? -1.849 3.811 -8.279 1.00 88.25 85 LEU A O 1
ATOM 699 N N . HIS A 1 86 ? 0.232 4.515 -8.674 1.00 82.69 86 HIS A N 1
ATOM 700 C CA . HIS A 1 86 ? -0.197 5.618 -9.532 1.00 82.69 86 HIS A CA 1
ATOM 701 C C . HIS A 1 86 ? -0.511 5.142 -10.949 1.00 82.69 86 HIS A C 1
ATOM 703 O O . HIS A 1 86 ? 0.356 4.642 -11.666 1.00 82.69 86 HIS A O 1
ATOM 709 N N . LEU A 1 87 ? -1.761 5.339 -11.361 1.00 77.38 87 LEU A N 1
ATOM 710 C CA . LEU A 1 87 ? -2.189 5.120 -12.736 1.00 77.38 87 LEU A CA 1
ATOM 711 C C . LEU A 1 87 ? -1.744 6.281 -13.630 1.00 77.38 87 LEU A C 1
ATOM 713 O O . LEU A 1 87 ? -1.805 7.446 -13.239 1.00 77.38 87 LEU A O 1
ATOM 717 N N . ARG A 1 88 ? -1.305 5.952 -14.847 1.00 70.50 88 ARG A N 1
ATOM 718 C CA . ARG A 1 88 ? -1.059 6.927 -15.915 1.00 70.50 88 ARG A CA 1
ATOM 719 C C . ARG A 1 88 ? -2.292 7.023 -16.806 1.00 70.50 88 ARG A C 1
ATOM 721 O O . ARG A 1 88 ? -3.032 6.050 -16.939 1.00 70.50 88 ARG A O 1
ATOM 728 N N . ILE A 1 89 ? -2.483 8.182 -17.434 1.00 69.38 89 ILE A N 1
ATOM 729 C CA . ILE A 1 89 ? -3.510 8.356 -18.464 1.00 69.38 89 ILE A CA 1
ATOM 730 C C . ILE A 1 89 ? -3.227 7.359 -19.588 1.00 69.38 89 ILE A C 1
ATOM 732 O O . ILE A 1 89 ? -2.110 7.285 -20.108 1.00 69.38 89 ILE A O 1
ATOM 736 N N . ASN A 1 90 ? -4.239 6.570 -19.945 1.00 65.38 90 ASN A N 1
ATOM 737 C CA . ASN A 1 90 ? -4.144 5.686 -21.090 1.00 65.38 90 ASN A CA 1
ATOM 738 C C . ASN A 1 90 ? -4.323 6.505 -22.374 1.00 65.38 90 ASN A C 1
ATOM 740 O O . ASN A 1 90 ? -5.438 6.720 -22.839 1.00 65.38 90 ASN A O 1
ATOM 744 N N . ASN A 1 91 ? -3.211 6.934 -22.968 1.00 67.31 91 ASN A N 1
ATOM 745 C CA . ASN A 1 91 ? -3.217 7.696 -24.220 1.00 67.31 91 ASN A CA 1
ATOM 746 C C . ASN A 1 91 ? -3.661 6.870 -25.446 1.00 67.31 91 ASN A C 1
ATOM 748 O O . ASN A 1 91 ? -3.724 7.411 -26.545 1.00 67.31 91 ASN A O 1
ATOM 752 N N . LYS A 1 92 ? -3.962 5.569 -25.294 1.00 60.12 92 LYS A N 1
ATOM 753 C CA . LYS A 1 92 ? -4.496 4.741 -26.389 1.00 60.12 92 LYS A CA 1
ATOM 754 C C . LYS A 1 92 ? -5.988 4.968 -26.642 1.00 60.12 92 LYS A C 1
ATOM 756 O O . LYS A 1 92 ? -6.474 4.583 -27.699 1.00 60.12 92 LYS A O 1
ATOM 761 N N . SER A 1 93 ? -6.695 5.621 -25.721 1.00 53.06 93 SER A N 1
ATOM 762 C CA . SER A 1 93 ? -8.095 6.014 -25.893 1.00 53.06 93 SER A CA 1
ATOM 763 C C . SER A 1 93 ? -8.190 7.453 -26.407 1.00 53.06 93 SER A C 1
ATOM 765 O O . SER A 1 93 ? -8.792 8.313 -25.771 1.00 53.06 93 SER A O 1
ATOM 767 N N . ALA A 1 94 ? -7.576 7.738 -27.558 1.00 52.22 94 ALA A N 1
ATOM 768 C CA . ALA A 1 94 ? -8.016 8.873 -28.359 1.00 52.22 94 ALA A CA 1
ATOM 769 C C . ALA A 1 94 ? -9.428 8.527 -28.849 1.00 52.22 94 ALA A C 1
ATOM 771 O O . ALA A 1 94 ? -9.605 7.622 -29.663 1.00 52.22 94 ALA A O 1
ATOM 772 N N . TYR A 1 95 ? -10.430 9.165 -28.252 1.00 50.38 95 TYR A N 1
ATOM 773 C CA . TYR A 1 95 ? -11.841 8.956 -28.539 1.00 50.38 95 TYR A CA 1
ATOM 774 C C . TYR A 1 95 ? -12.111 8.948 -30.053 1.00 50.38 95 TYR A C 1
ATOM 776 O O . TYR A 1 95 ? -11.963 9.969 -30.722 1.00 50.38 95 TYR A O 1
ATOM 784 N N . LYS A 1 96 ? -12.547 7.804 -30.592 1.00 41.12 96 LYS A N 1
ATOM 785 C CA . LYS A 1 96 ? -13.364 7.789 -31.808 1.00 41.12 96 LYS A CA 1
ATOM 786 C C . LYS A 1 96 ? -14.785 8.129 -31.373 1.00 41.12 96 LYS A C 1
ATOM 788 O O . LYS A 1 96 ? -15.510 7.254 -30.911 1.00 41.12 96 LYS A O 1
ATOM 793 N N . PHE A 1 97 ? -15.138 9.406 -31.449 1.00 38.22 97 PHE A N 1
ATOM 794 C CA . PHE A 1 97 ? -16.539 9.808 -31.467 1.00 38.22 97 PHE A CA 1
ATOM 795 C C . PHE A 1 97 ? -17.088 9.449 -32.856 1.00 38.22 97 PHE A C 1
ATOM 797 O O . PHE A 1 97 ? -16.497 9.853 -33.859 1.00 38.22 97 PHE A O 1
ATOM 804 N N . PHE A 1 98 ? -18.122 8.604 -32.891 1.00 48.41 98 PHE A N 1
ATOM 805 C CA . PHE A 1 98 ? -18.958 8.380 -34.074 1.00 48.41 98 PHE A CA 1
ATOM 806 C C . PHE A 1 98 ? -19.946 9.534 -34.229 1.00 48.41 98 PHE A C 1
ATOM 808 O O . PHE A 1 98 ? -20.374 10.064 -33.176 1.00 48.41 98 PHE A O 1
#